Protein AF-A0A098BYS2-F1 (afdb_monomer_lite)

InterPro domains:
  IPR011990 Tetratricopeptide-like helical domain superfamily [SSF48452] (35-132)

Secondary structure (DSSP, 8-state):
-HHHHHHH-S-GGGSTT---TT----TTS-TT---SS-S-GGG--HHHHHHHHHHHH---TTS-HHHHHHHHHHHHHHHHHHHHHHHHHHSSB----SPPPTT-GGGGPPPBPHHHHHHHHHHHHHHHHHH---S-SHHHHHHHHT-

Foldseek 3Di:
DVVVCVVVVDDQVVDDPSDDPPPPPPVVDPPQQDQDDDPDPLNGCPLVLVLQVLLVPLPDPVDDPLRSLQVNLVSLLVNLVSLVVVCVVPNWADDDNHNDDPPRPCSPPDTDGNVVSNVSSVVSNVSSVVRNDDPPDVVVVVVVVVD

Organism: NCBI:txid1562970

Sequence (147 aa):
MADYTARRGAPAFIMENAFSPTSSDDSSASGGDVVALGSDRNWGWGSLRNFNFFIQNCTDENVPLSVRNHYIGLARFFRAYFYFEKVKRYGDVPWIGKALDVEDPDLYKPRDPRTLVMDSVLADLNFACENIILLRLQLLLLILQ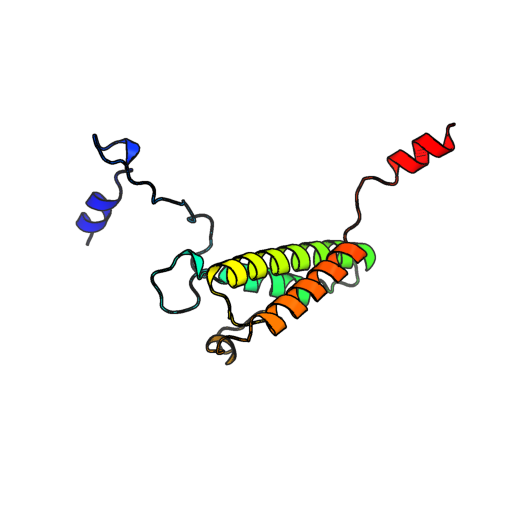YR

pLDDT: mean 77.04, std 19.1, range [41.25, 97.88]

Structure (mmCIF, N/CA/C/O backbone):
data_AF-A0A098BYS2-F1
#
_entry.id   AF-A0A098BYS2-F1
#
loop_
_atom_site.group_PDB
_atom_site.id
_atom_site.type_symbol
_atom_site.label_atom_id
_atom_site.label_alt_id
_atom_site.label_comp_id
_atom_site.label_asym_id
_atom_site.label_entity_id
_atom_site.label_seq_id
_atom_site.pdbx_PDB_ins_code
_atom_site.Cartn_x
_atom_site.Cartn_y
_atom_site.Cartn_z
_atom_site.occupancy
_atom_site.B_iso_or_equiv
_atom_site.auth_seq_id
_atom_site.auth_comp_id
_atom_site.auth_asym_id
_atom_site.auth_atom_id
_atom_site.pdbx_PDB_model_num
ATOM 1 N N . MET A 1 1 ? 37.685 15.690 7.610 1.00 48.25 1 MET A N 1
ATOM 2 C CA . MET A 1 1 ? 36.271 15.252 7.511 1.00 48.25 1 MET A CA 1
ATOM 3 C C . MET A 1 1 ? 35.272 16.316 7.986 1.00 48.25 1 MET A C 1
ATOM 5 O O . MET A 1 1 ? 34.200 16.367 7.408 1.00 48.25 1 MET A O 1
ATOM 9 N N . ALA A 1 2 ? 35.603 17.194 8.949 1.00 51.44 2 ALA A N 1
ATOM 10 C CA . ALA A 1 2 ? 34.710 18.280 9.406 1.00 51.44 2 ALA A CA 1
ATOM 11 C C . ALA A 1 2 ? 34.479 19.419 8.380 1.00 51.44 2 ALA A C 1
ATOM 13 O O . ALA A 1 2 ? 33.433 20.060 8.381 1.00 51.44 2 ALA A O 1
ATOM 14 N N . ASP A 1 3 ? 35.432 19.643 7.473 1.00 50.12 3 ASP A N 1
ATOM 15 C CA . ASP A 1 3 ? 35.354 20.707 6.458 1.00 50.12 3 ASP A CA 1
ATOM 16 C C . ASP A 1 3 ? 34.327 20.403 5.340 1.00 50.12 3 ASP A C 1
ATOM 18 O O . ASP A 1 3 ? 33.652 21.283 4.809 1.00 50.12 3 ASP A O 1
ATOM 22 N N . TYR A 1 4 ? 34.111 19.115 5.043 1.00 45.16 4 TYR A N 1
ATOM 23 C CA . TYR A 1 4 ? 33.175 18.679 4.000 1.00 45.16 4 TYR A CA 1
ATOM 24 C C . TYR A 1 4 ? 31.704 18.931 4.381 1.00 45.16 4 TYR A C 1
ATOM 26 O O . TYR A 1 4 ? 30.887 19.283 3.530 1.00 45.16 4 TYR A O 1
ATOM 34 N N . THR A 1 5 ? 31.362 18.803 5.666 1.00 48.91 5 THR A N 1
ATOM 35 C CA . THR A 1 5 ? 30.019 19.093 6.195 1.00 48.91 5 THR A CA 1
ATOM 36 C C . THR A 1 5 ? 29.733 20.592 6.295 1.00 48.91 5 THR A C 1
ATOM 38 O O . THR A 1 5 ? 28.589 20.999 6.116 1.00 48.91 5 THR A O 1
ATOM 41 N N . ALA A 1 6 ? 30.757 21.428 6.505 1.00 51.09 6 ALA A N 1
ATOM 42 C CA . ALA A 1 6 ? 30.600 22.881 6.601 1.00 51.09 6 ALA A CA 1
ATOM 43 C C . ALA A 1 6 ? 30.269 23.527 5.244 1.00 51.09 6 ALA A C 1
ATOM 45 O O . ALA A 1 6 ? 29.404 24.397 5.161 1.00 51.09 6 ALA A O 1
ATOM 46 N N . ARG A 1 7 ? 30.884 23.051 4.154 1.00 54.84 7 ARG A N 1
ATOM 47 C CA . ARG A 1 7 ? 30.642 23.583 2.801 1.00 54.84 7 ARG A CA 1
ATOM 48 C C . ARG A 1 7 ? 29.254 23.245 2.245 1.00 54.84 7 ARG A C 1
ATOM 50 O O . ARG A 1 7 ? 28.729 23.978 1.413 1.00 54.84 7 ARG A O 1
ATOM 57 N N . ARG A 1 8 ? 28.669 22.127 2.681 1.00 51.59 8 ARG A N 1
ATOM 58 C CA . ARG A 1 8 ? 27.381 21.617 2.181 1.00 51.59 8 ARG A CA 1
ATOM 59 C C . ARG A 1 8 ? 26.188 21.951 3.084 1.00 51.59 8 ARG A C 1
ATOM 61 O O . ARG A 1 8 ? 25.061 21.670 2.699 1.00 51.59 8 ARG A O 1
ATOM 68 N N . GLY A 1 9 ? 26.444 22.501 4.273 1.00 46.94 9 GLY A N 1
ATOM 69 C CA . GLY A 1 9 ? 25.430 22.776 5.294 1.00 46.94 9 GLY A CA 1
ATOM 70 C C . GLY A 1 9 ? 24.807 24.171 5.235 1.00 46.94 9 GLY A C 1
ATOM 71 O O . GLY A 1 9 ? 23.848 24.425 5.956 1.00 46.94 9 GLY A O 1
ATOM 72 N N . ALA A 1 10 ? 25.321 25.080 4.403 1.00 57.06 10 ALA A N 1
ATOM 73 C CA . ALA A 1 10 ? 24.697 26.385 4.227 1.00 57.06 10 ALA A CA 1
ATOM 74 C C . ALA A 1 10 ? 23.479 26.247 3.289 1.00 57.06 10 ALA A C 1
ATOM 76 O O . ALA A 1 10 ? 23.639 25.814 2.143 1.00 57.06 10 ALA A O 1
ATOM 77 N N . PRO A 1 11 ? 22.262 26.566 3.761 1.00 58.34 11 PRO A N 1
ATOM 78 C CA . PRO A 1 11 ? 21.054 26.374 2.978 1.00 58.34 11 PRO A CA 1
ATOM 79 C C . PRO A 1 11 ? 21.006 27.350 1.796 1.00 58.34 11 PRO A C 1
ATOM 81 O O . PRO A 1 11 ? 21.403 28.511 1.905 1.00 58.34 11 PRO A O 1
ATOM 84 N N . ALA A 1 12 ? 20.501 26.870 0.657 1.00 57.97 12 ALA A N 1
ATOM 85 C CA . ALA A 1 12 ? 20.578 27.562 -0.632 1.00 57.97 12 ALA A CA 1
ATOM 86 C C . ALA A 1 12 ? 19.942 28.967 -0.639 1.00 57.97 12 ALA A C 1
ATOM 88 O O . ALA A 1 12 ? 20.374 29.820 -1.400 1.00 57.97 12 ALA A O 1
ATOM 89 N N . PHE A 1 13 ? 18.983 29.259 0.248 1.00 57.94 13 PHE A N 1
ATOM 90 C CA . PHE A 1 13 ? 18.355 30.584 0.340 1.00 57.94 13 PHE A CA 1
ATOM 91 C C . PHE A 1 13 ? 19.266 31.688 0.914 1.00 57.94 13 PHE A C 1
ATOM 93 O O . PHE A 1 13 ? 18.912 32.859 0.829 1.00 57.94 13 PHE A O 1
ATOM 100 N N . ILE A 1 14 ? 20.417 31.339 1.506 1.00 56.50 14 ILE A N 1
ATOM 101 C CA . ILE A 1 14 ? 21.391 32.309 2.047 1.00 56.50 14 ILE A CA 1
ATOM 102 C C . ILE A 1 14 ? 22.500 32.636 1.034 1.00 56.50 14 ILE A C 1
ATOM 104 O O . ILE A 1 14 ? 23.191 33.643 1.174 1.00 56.50 14 ILE A O 1
ATOM 108 N N . MET A 1 15 ? 22.667 31.824 -0.012 1.00 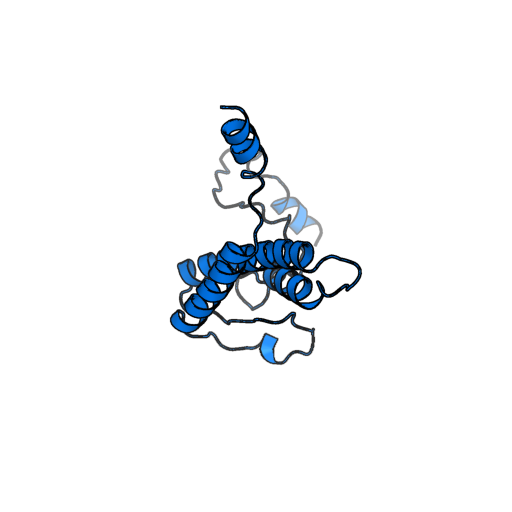59.50 15 MET A N 1
ATOM 109 C CA . MET A 1 15 ? 23.665 32.072 -1.051 1.00 59.50 15 MET A CA 1
ATOM 110 C C . MET A 1 15 ? 23.045 32.854 -2.211 1.00 59.50 15 MET A C 1
ATOM 112 O O . MET A 1 15 ? 22.138 32.376 -2.892 1.00 59.50 15 MET A O 1
ATOM 116 N N . GLU A 1 16 ? 23.564 34.054 -2.461 1.00 53.09 16 GLU A N 1
ATOM 117 C CA . GLU A 1 16 ? 23.188 34.857 -3.623 1.00 53.09 16 GLU A CA 1
ATOM 118 C C . GLU A 1 16 ? 23.469 34.056 -4.913 1.00 53.09 16 GLU A C 1
ATOM 120 O O . GLU A 1 16 ? 24.566 33.528 -5.103 1.00 53.09 16 GLU A O 1
ATOM 125 N N . ASN A 1 17 ? 22.452 33.918 -5.773 1.00 55.75 17 ASN A N 1
ATOM 126 C CA . ASN A 1 17 ? 22.417 33.098 -7.000 1.00 55.75 17 ASN A CA 1
ATOM 127 C C . ASN A 1 17 ? 22.308 31.563 -6.844 1.00 55.75 17 ASN A C 1
ATOM 129 O O . ASN A 1 17 ? 22.422 30.848 -7.842 1.00 55.75 17 ASN A O 1
ATOM 133 N N . ALA A 1 18 ? 22.014 31.022 -5.657 1.00 57.03 18 ALA A N 1
ATOM 134 C CA . ALA A 1 18 ? 21.769 29.585 -5.479 1.00 57.03 18 ALA A CA 1
ATOM 135 C C . ALA A 1 18 ? 20.291 29.197 -5.697 1.00 57.03 18 ALA A C 1
ATOM 137 O O . ALA A 1 18 ? 19.588 28.765 -4.785 1.00 57.03 18 ALA A O 1
ATOM 138 N N . PHE A 1 19 ? 19.809 29.295 -6.938 1.00 54.56 19 PHE A N 1
ATOM 139 C CA . PHE A 1 19 ? 18.525 28.701 -7.324 1.00 54.56 19 PHE A CA 1
ATOM 140 C C . PHE A 1 19 ? 18.716 27.206 -7.612 1.00 54.56 19 PHE A C 1
ATOM 142 O O . PHE A 1 19 ? 19.082 26.818 -8.720 1.00 54.56 19 PHE A O 1
ATOM 149 N N . SER A 1 20 ? 18.486 26.350 -6.613 1.00 53.88 20 SER A N 1
ATOM 150 C CA . SER A 1 20 ? 18.432 24.898 -6.812 1.00 53.88 20 SER A CA 1
ATOM 151 C C . SER A 1 20 ? 17.000 24.392 -6.607 1.00 53.88 20 SER A C 1
ATOM 153 O O . SER A 1 20 ? 16.492 24.470 -5.491 1.00 53.88 20 SER A O 1
ATOM 155 N N . PRO A 1 21 ? 16.335 23.840 -7.639 1.00 48.19 21 PRO A N 1
ATOM 156 C CA . PRO A 1 21 ? 14.989 23.284 -7.511 1.00 48.19 21 PRO A CA 1
ATOM 157 C C . PRO A 1 21 ? 14.959 21.882 -6.868 1.00 48.19 21 PRO A C 1
ATOM 159 O O . PRO A 1 21 ? 13.943 21.199 -6.957 1.00 48.19 21 PRO A O 1
ATOM 162 N N . THR A 1 22 ? 16.056 21.400 -6.263 1.00 50.00 22 THR A N 1
ATOM 163 C CA . THR A 1 22 ? 16.221 19.961 -5.970 1.00 50.00 22 THR A CA 1
ATOM 164 C C . THR A 1 22 ? 16.242 19.548 -4.499 1.00 50.00 22 THR A C 1
ATOM 166 O O . THR A 1 22 ? 16.503 18.376 -4.232 1.00 50.00 22 THR A O 1
ATOM 169 N N . SER A 1 23 ? 15.968 20.420 -3.529 1.00 44.38 23 SER A N 1
ATOM 170 C CA . SER A 1 23 ? 15.742 19.951 -2.152 1.00 44.38 23 SER A CA 1
ATOM 171 C C . SER A 1 23 ? 14.261 19.640 -1.943 1.00 44.38 23 SER A C 1
ATOM 173 O O . SER A 1 23 ? 13.504 20.455 -1.425 1.00 44.38 23 SER A O 1
ATOM 175 N N . SER A 1 24 ? 13.833 18.452 -2.371 1.00 48.00 24 SER A N 1
ATOM 176 C CA . SER A 1 24 ? 12.702 17.801 -1.712 1.00 48.00 24 SER A CA 1
ATOM 177 C C . SER A 1 24 ? 13.212 17.327 -0.354 1.00 48.00 24 SER A C 1
ATOM 179 O O . SER A 1 24 ? 13.943 16.339 -0.300 1.00 48.00 24 SER A O 1
ATOM 181 N N . ASP A 1 25 ? 12.906 18.071 0.706 1.00 46.62 25 ASP A N 1
ATOM 182 C CA . ASP A 1 25 ? 13.209 17.669 2.078 1.00 46.62 25 ASP A CA 1
ATOM 183 C C . ASP A 1 25 ? 12.425 16.389 2.409 1.00 46.62 25 ASP A C 1
ATOM 185 O O . ASP A 1 25 ? 11.248 16.425 2.755 1.00 46.62 25 ASP A O 1
ATOM 189 N N . ASP A 1 26 ? 13.078 15.237 2.265 1.00 50.81 26 ASP A N 1
ATOM 190 C CA . ASP A 1 26 ? 12.580 13.915 2.655 1.00 50.81 26 ASP A CA 1
ATOM 191 C C . ASP A 1 26 ? 13.173 13.449 3.995 1.00 50.81 26 ASP A C 1
ATOM 193 O O . ASP A 1 26 ? 12.989 12.306 4.396 1.00 50.81 26 ASP A O 1
ATOM 197 N N . SER A 1 27 ? 13.802 14.350 4.759 1.00 47.16 27 SER A N 1
ATOM 198 C CA . SER A 1 27 ? 14.402 14.101 6.085 1.00 47.16 27 SER A CA 1
ATOM 199 C C . SER A 1 27 ? 13.421 13.632 7.175 1.00 47.16 27 SER A C 1
ATOM 201 O O . SER A 1 27 ? 13.832 13.370 8.303 1.00 47.16 27 SER A O 1
ATOM 203 N N . SER A 1 28 ? 12.132 13.504 6.847 1.00 45.97 28 SER A N 1
ATOM 204 C CA . SER A 1 28 ? 11.110 12.866 7.692 1.00 45.97 28 SER A CA 1
ATOM 205 C C . SER A 1 28 ? 11.042 11.342 7.513 1.00 45.97 28 SER A C 1
ATOM 207 O O . SER A 1 28 ? 10.341 10.666 8.264 1.00 45.97 28 SER A O 1
ATOM 209 N N . ALA A 1 29 ? 11.733 10.801 6.510 1.00 46.94 29 ALA A N 1
ATOM 210 C CA . ALA A 1 29 ? 11.809 9.380 6.217 1.00 46.94 29 ALA A CA 1
ATOM 211 C C . ALA A 1 29 ? 12.971 8.778 7.030 1.00 46.94 29 ALA A C 1
ATOM 213 O O . ALA A 1 29 ? 14.109 9.254 6.972 1.00 46.94 29 ALA A O 1
ATOM 214 N N . SER A 1 30 ? 12.676 7.798 7.888 1.00 43.53 30 SER A N 1
ATOM 215 C CA . SER A 1 30 ? 13.682 7.196 8.763 1.00 43.53 30 SER A CA 1
ATOM 216 C C . SER A 1 30 ? 14.762 6.527 7.907 1.00 43.53 30 SER A C 1
ATOM 218 O O . SER A 1 30 ? 14.475 5.931 6.874 1.00 43.53 30 SER A O 1
ATOM 220 N N . GLY A 1 31 ? 16.029 6.617 8.322 1.00 42.62 31 GLY A N 1
ATOM 221 C CA . GLY A 1 31 ? 17.204 6.183 7.545 1.00 42.62 31 GLY A CA 1
ATOM 222 C C . GLY A 1 31 ? 17.266 4.706 7.108 1.00 42.62 31 GLY A C 1
ATOM 223 O O . GLY A 1 31 ? 18.296 4.283 6.597 1.00 42.62 31 GLY A O 1
ATOM 224 N N . GLY A 1 32 ? 16.197 3.924 7.286 1.00 45.31 32 GLY A N 1
ATOM 225 C CA . GLY A 1 32 ? 15.982 2.620 6.653 1.00 45.31 32 GLY A CA 1
ATOM 226 C C . GLY A 1 32 ? 15.243 2.684 5.308 1.00 45.31 32 GLY A C 1
ATOM 227 O O . GLY A 1 32 ? 14.920 1.638 4.752 1.00 45.31 32 GLY A O 1
ATOM 228 N N . ASP A 1 33 ? 14.946 3.878 4.779 1.00 49.22 33 ASP A N 1
ATOM 229 C CA . ASP A 1 33 ? 14.142 4.026 3.563 1.00 49.22 33 ASP A CA 1
ATOM 230 C C . ASP A 1 33 ? 14.850 3.619 2.263 1.00 49.22 33 ASP A C 1
ATOM 232 O O . ASP A 1 33 ? 14.166 3.337 1.289 1.00 49.22 33 ASP A O 1
ATOM 236 N N . VAL A 1 34 ? 16.177 3.501 2.205 1.00 46.44 34 VAL A N 1
ATOM 237 C CA . VAL A 1 34 ? 16.894 3.074 0.986 1.00 46.44 34 VAL A CA 1
ATOM 238 C C . VAL A 1 34 ? 17.016 1.551 0.923 1.00 46.44 34 VAL A C 1
ATOM 240 O O . VAL A 1 34 ? 17.979 0.969 1.413 1.00 46.44 34 VAL A O 1
ATOM 243 N N . VAL A 1 35 ? 16.050 0.893 0.277 1.00 47.03 35 VAL A N 1
ATOM 244 C CA . VAL A 1 35 ? 16.208 -0.504 -0.151 1.00 47.03 35 VAL A CA 1
ATOM 245 C C . VAL A 1 35 ? 16.608 -0.507 -1.627 1.00 47.03 35 VAL A C 1
ATOM 247 O O . VAL A 1 35 ? 15.826 -0.123 -2.492 1.00 47.03 35 VAL A O 1
ATOM 250 N N . ALA A 1 36 ? 17.832 -0.974 -1.876 1.00 43.31 36 ALA A N 1
ATOM 251 C CA . ALA A 1 36 ? 18.526 -1.173 -3.155 1.00 43.31 36 ALA A CA 1
ATOM 252 C C . ALA A 1 36 ? 19.427 -0.027 -3.659 1.00 43.31 36 ALA A C 1
ATOM 254 O O . ALA A 1 36 ? 19.083 1.153 -3.634 1.00 43.31 36 ALA A O 1
ATOM 255 N N . LEU A 1 37 ? 20.607 -0.439 -4.145 1.00 41.25 37 LEU A N 1
ATOM 256 C CA . LEU A 1 37 ? 21.647 0.401 -4.733 1.00 41.25 37 LEU A CA 1
ATOM 257 C C . LEU A 1 37 ? 21.095 1.258 -5.883 1.00 41.25 37 LEU A C 1
ATOM 259 O O . LEU A 1 37 ? 20.808 0.756 -6.968 1.00 41.25 37 LEU A O 1
ATOM 263 N N . GLY A 1 38 ? 21.017 2.566 -5.652 1.00 49.06 38 GLY A N 1
ATOM 264 C CA . GLY A 1 38 ? 20.694 3.573 -6.656 1.00 49.06 38 GLY A CA 1
ATOM 265 C C . GLY A 1 38 ? 20.626 4.961 -6.023 1.00 49.06 38 GLY A C 1
ATOM 266 O O . GLY A 1 38 ? 20.224 5.111 -4.875 1.00 49.06 38 GLY A O 1
ATOM 267 N N . SER A 1 39 ? 21.030 5.994 -6.763 1.00 53.44 39 SER A N 1
ATOM 268 C CA . SER A 1 39 ? 20.977 7.403 -6.328 1.00 53.44 39 SER A CA 1
ATOM 269 C C . SER A 1 39 ? 19.558 7.993 -6.297 1.00 53.44 39 SER A C 1
ATOM 271 O O . SER A 1 39 ? 19.373 9.169 -5.971 1.00 53.44 39 SER A O 1
ATOM 273 N N . ASP A 1 40 ? 18.556 7.198 -6.665 1.00 63.53 40 ASP A N 1
ATOM 274 C CA . ASP A 1 40 ? 17.175 7.629 -6.803 1.00 63.53 40 ASP A CA 1
ATOM 275 C C . ASP A 1 40 ? 16.502 7.651 -5.433 1.00 63.53 40 ASP A C 1
ATOM 277 O O . ASP A 1 40 ? 15.982 6.642 -4.965 1.00 63.53 40 ASP A O 1
ATOM 281 N N . ARG A 1 41 ? 16.426 8.832 -4.812 1.00 63.03 41 ARG A N 1
ATOM 282 C CA . ARG A 1 41 ? 15.705 9.035 -3.536 1.00 63.03 41 ARG A CA 1
ATOM 283 C C . ARG A 1 41 ? 14.258 8.518 -3.566 1.00 63.03 41 ARG A C 1
ATOM 285 O O . ARG A 1 41 ? 13.724 8.044 -2.574 1.00 63.03 41 ARG A O 1
ATOM 292 N N . ASN A 1 42 ? 13.638 8.527 -4.747 1.00 67.31 42 ASN A N 1
ATOM 293 C CA . ASN A 1 42 ? 12.277 8.037 -4.964 1.00 67.31 42 ASN A CA 1
ATOM 294 C C . ASN A 1 42 ? 12.164 6.506 -5.054 1.00 67.31 42 ASN A C 1
ATOM 296 O O . ASN A 1 42 ? 11.049 5.995 -5.156 1.00 67.31 42 ASN A O 1
ATOM 300 N N . TRP A 1 43 ? 13.275 5.766 -5.000 1.00 75.00 43 TRP A N 1
ATOM 301 C CA . TRP A 1 43 ? 13.298 4.305 -4.920 1.00 75.00 43 TRP A CA 1
ATOM 302 C C . TRP A 1 43 ? 13.187 3.800 -3.471 1.00 75.00 43 TRP A C 1
ATOM 304 O O . TRP A 1 43 ? 13.246 2.606 -3.250 1.00 75.00 43 TRP A O 1
ATOM 314 N N . GLY A 1 44 ? 12.947 4.657 -2.472 1.00 77.56 44 GLY A N 1
ATOM 315 C CA . GLY A 1 44 ? 12.868 4.197 -1.082 1.00 77.56 44 GLY A CA 1
ATOM 316 C C . GLY A 1 44 ? 11.674 3.278 -0.749 1.00 77.56 44 GLY A C 1
ATOM 317 O O . GLY A 1 44 ? 10.571 3.492 -1.257 1.00 77.56 44 GLY A O 1
ATOM 318 N N . TRP A 1 45 ? 11.880 2.262 0.099 1.00 82.44 45 TRP A N 1
ATOM 319 C CA . TRP A 1 45 ? 10.899 1.216 0.449 1.00 82.44 45 TRP A CA 1
ATOM 320 C C . TRP A 1 45 ? 10.625 1.070 1.956 1.00 82.44 45 TRP A C 1
ATOM 322 O O . TRP A 1 45 ? 9.856 0.191 2.343 1.00 82.44 45 TRP A O 1
ATOM 332 N N . GLY A 1 46 ? 11.194 1.904 2.827 1.00 79.19 46 GLY A N 1
ATOM 333 C CA . GLY A 1 46 ? 11.035 1.751 4.283 1.00 79.19 46 GLY A CA 1
ATOM 334 C C . GLY A 1 46 ? 9.581 1.887 4.742 1.00 79.19 46 GLY A C 1
ATOM 335 O O . GLY A 1 46 ? 9.105 1.090 5.554 1.00 79.19 46 GLY A O 1
ATOM 336 N N . SER A 1 47 ? 8.823 2.801 4.130 1.00 81.44 47 SER A N 1
ATOM 337 C CA . SER A 1 47 ? 7.375 2.940 4.373 1.00 81.44 47 SER A CA 1
ATOM 338 C C . SER A 1 47 ? 6.581 1.646 4.122 1.00 81.44 47 SER A C 1
ATOM 340 O O . SER A 1 47 ? 5.636 1.352 4.855 1.00 81.44 47 SER A O 1
ATOM 342 N N . LEU A 1 48 ? 6.984 0.827 3.140 1.00 89.56 48 LEU A N 1
ATOM 343 C CA . LEU A 1 48 ? 6.289 -0.420 2.804 1.00 89.56 48 LEU A CA 1
ATOM 344 C C . LEU A 1 48 ? 6.311 -1.420 3.964 1.00 89.56 48 LEU A C 1
ATOM 346 O O . LEU A 1 48 ? 5.291 -2.050 4.259 1.00 89.56 48 LEU A O 1
ATOM 350 N N . ARG A 1 49 ? 7.454 -1.544 4.652 1.00 88.12 49 ARG A N 1
ATOM 351 C CA . ARG A 1 49 ? 7.575 -2.446 5.802 1.00 88.12 49 ARG A CA 1
ATOM 352 C C . ARG A 1 49 ? 6.603 -2.051 6.908 1.00 88.12 49 ARG A C 1
ATOM 354 O O . ARG A 1 49 ? 5.989 -2.936 7.492 1.00 88.12 49 ARG A O 1
ATOM 361 N N . ASN A 1 50 ? 6.417 -0.755 7.157 1.00 87.31 50 ASN A N 1
ATOM 362 C CA . ASN A 1 50 ? 5.490 -0.269 8.181 1.00 87.31 50 ASN A CA 1
ATOM 363 C C . ASN A 1 50 ? 4.038 -0.648 7.863 1.00 87.31 50 ASN A C 1
ATOM 365 O O . ASN A 1 50 ? 3.331 -1.127 8.748 1.00 87.31 50 ASN A O 1
ATOM 369 N N . PHE A 1 51 ? 3.604 -0.506 6.604 1.00 91.44 51 PHE A N 1
ATOM 370 C CA . PHE A 1 51 ? 2.256 -0.916 6.195 1.00 91.44 51 PHE A CA 1
ATOM 371 C C . PHE A 1 51 ? 2.049 -2.418 6.367 1.00 91.44 51 PHE A C 1
ATOM 373 O O . PHE A 1 51 ? 1.069 -2.843 6.977 1.00 91.44 51 PHE A O 1
ATOM 380 N N . ASN A 1 52 ? 2.989 -3.229 5.879 1.00 92.44 52 ASN A N 1
ATOM 381 C CA . ASN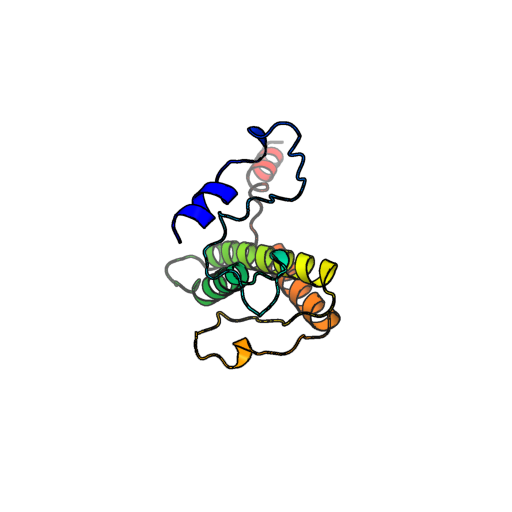 A 1 52 ? 2.878 -4.680 5.982 1.00 92.44 52 ASN A CA 1
ATOM 382 C C . ASN A 1 52 ? 2.940 -5.156 7.437 1.00 92.44 52 ASN A C 1
ATOM 384 O O . ASN A 1 52 ? 2.155 -6.015 7.829 1.00 92.44 52 ASN A O 1
ATOM 388 N N . PHE A 1 53 ? 3.817 -4.563 8.248 1.00 93.19 53 PHE A N 1
ATOM 389 C CA . PHE A 1 53 ? 3.919 -4.865 9.670 1.00 93.19 53 PHE A CA 1
ATOM 390 C C . PHE A 1 53 ? 2.616 -4.528 10.396 1.00 93.19 53 PHE A C 1
ATOM 392 O O . PHE A 1 53 ? 2.120 -5.347 11.164 1.00 93.19 53 PHE A O 1
ATOM 399 N N . PHE A 1 54 ? 2.016 -3.368 10.125 1.00 93.94 54 PHE A N 1
ATOM 400 C CA . PHE A 1 54 ? 0.731 -3.008 10.717 1.00 93.94 54 PHE A CA 1
ATOM 401 C C . PHE A 1 54 ? -0.379 -3.993 10.321 1.00 93.94 54 PHE A C 1
ATOM 403 O O . PHE A 1 54 ? -1.089 -4.494 11.189 1.00 93.94 54 PHE A O 1
ATOM 410 N N . ILE A 1 55 ? -0.497 -4.318 9.028 1.00 94.56 55 ILE A N 1
ATOM 411 C CA . ILE A 1 55 ? -1.508 -5.260 8.518 1.00 94.56 55 ILE A CA 1
ATOM 412 C C . ILE A 1 55 ? -1.357 -6.641 9.175 1.00 94.56 55 ILE A C 1
ATOM 414 O O . ILE A 1 55 ? -2.359 -7.270 9.498 1.00 94.56 55 ILE A O 1
ATOM 418 N N . GLN A 1 56 ? -0.124 -7.106 9.388 1.00 94.19 56 GLN A N 1
ATOM 419 C CA . GLN A 1 56 ? 0.151 -8.407 10.004 1.00 94.19 56 GLN A CA 1
ATOM 420 C C . GLN A 1 56 ? -0.101 -8.437 11.516 1.00 94.19 56 GLN A C 1
ATOM 422 O O . GLN A 1 56 ? -0.515 -9.470 12.034 1.00 94.19 56 GLN A O 1
ATOM 427 N N . ASN A 1 57 ? 0.146 -7.330 12.219 1.00 94.06 57 ASN A N 1
ATOM 428 C CA . ASN A 1 57 ? 0.082 -7.278 13.684 1.00 94.06 57 ASN A CA 1
ATOM 429 C C . ASN A 1 57 ? -1.229 -6.692 14.231 1.00 94.06 57 ASN A C 1
ATOM 431 O O . A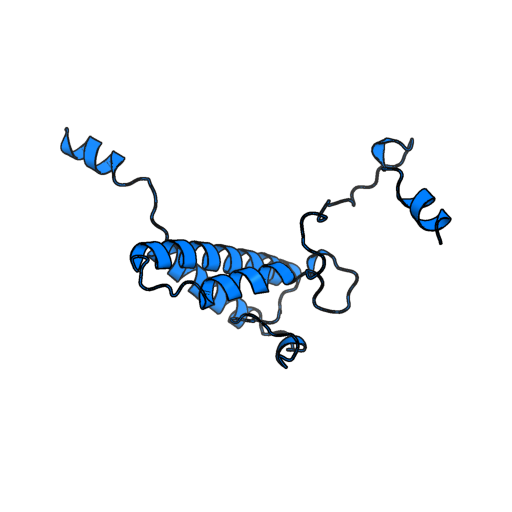SN A 1 57 ? -1.436 -6.686 15.442 1.00 94.06 57 ASN A O 1
ATOM 435 N N . CYS A 1 58 ? -2.135 -6.205 13.378 1.00 93.69 58 CYS A N 1
ATOM 436 C CA . CYS A 1 58 ? -3.456 -5.723 13.793 1.00 93.69 58 CYS A CA 1
ATOM 437 C C . CYS A 1 58 ? -4.417 -6.898 14.083 1.00 93.69 58 CYS A C 1
ATOM 439 O O . CYS A 1 58 ? -5.451 -7.058 13.437 1.00 93.69 58 CYS A O 1
ATOM 441 N N . THR A 1 59 ? -4.056 -7.751 15.046 1.00 93.56 59 THR A N 1
ATOM 442 C CA . THR A 1 59 ? -4.732 -9.027 15.347 1.00 93.56 59 THR A CA 1
ATOM 443 C C . THR A 1 59 ? -5.264 -9.130 16.776 1.00 93.56 59 THR A C 1
ATOM 445 O O . THR A 1 59 ? -5.881 -10.137 17.109 1.00 93.56 59 THR A O 1
ATOM 448 N N . ASP A 1 60 ? -5.128 -8.083 17.596 1.00 93.62 60 ASP A N 1
ATOM 449 C CA . ASP A 1 60 ? -5.623 -8.063 18.981 1.00 93.62 60 ASP A CA 1
ATOM 450 C C . ASP A 1 60 ? -7.137 -8.337 19.051 1.00 93.62 60 ASP A C 1
ATOM 452 O O . ASP A 1 60 ? -7.938 -7.628 18.438 1.00 93.62 60 ASP A O 1
ATOM 456 N N . GLU A 1 61 ? -7.534 -9.388 19.768 1.00 92.88 61 GLU A N 1
ATOM 457 C CA . GLU A 1 61 ? -8.931 -9.815 19.910 1.00 92.88 61 GLU A CA 1
ATOM 458 C C . GLU A 1 61 ? -9.753 -8.884 20.808 1.00 92.88 61 GLU A C 1
ATOM 460 O O . GLU A 1 61 ? -10.977 -8.844 20.687 1.00 92.88 61 GLU A O 1
ATOM 465 N N . ASN A 1 62 ? -9.097 -8.083 21.654 1.00 95.00 62 ASN A N 1
ATOM 466 C CA . ASN A 1 62 ? -9.770 -7.089 22.492 1.00 95.00 62 ASN A CA 1
ATOM 467 C C . ASN A 1 62 ? -10.362 -5.937 21.665 1.00 95.00 62 ASN A C 1
ATOM 469 O O . ASN A 1 62 ? -11.236 -5.208 22.139 1.00 95.00 62 ASN A O 1
ATOM 473 N N . VAL A 1 63 ? -9.895 -5.758 20.425 1.00 92.00 63 VAL A N 1
ATOM 474 C CA . VAL A 1 63 ? -10.383 -4.724 19.514 1.00 92.00 63 VAL A CA 1
ATOM 475 C C . VAL A 1 63 ? -11.456 -5.318 18.593 1.00 92.00 63 VAL A C 1
ATOM 477 O O . VAL A 1 63 ? -11.196 -6.311 17.902 1.00 92.00 63 VAL A O 1
ATOM 480 N N . PRO A 1 64 ? -12.653 -4.703 18.499 1.00 93.88 64 PRO A N 1
ATOM 481 C CA . PRO A 1 64 ? -13.703 -5.175 17.605 1.00 93.88 64 PRO A CA 1
ATOM 482 C C . PRO A 1 64 ? -13.202 -5.342 16.170 1.00 93.88 64 PRO A C 1
ATOM 484 O O . PRO A 1 64 ? -12.458 -4.506 15.652 1.00 93.88 64 PRO A O 1
ATOM 487 N N . LEU A 1 65 ? -13.643 -6.408 15.497 1.00 92.50 65 LEU A N 1
ATOM 488 C CA . LEU A 1 65 ? -13.217 -6.713 14.128 1.00 92.50 65 LEU A CA 1
ATOM 489 C C . LEU A 1 65 ? -13.480 -5.551 13.159 1.00 92.50 65 LEU A C 1
ATOM 491 O O . LEU A 1 65 ? -12.634 -5.260 12.324 1.00 92.50 65 LEU A O 1
ATOM 495 N N . SER A 1 66 ? -14.604 -4.845 13.302 1.00 91.50 66 SER A N 1
ATOM 496 C CA . SER A 1 66 ? -14.929 -3.672 12.479 1.00 91.50 66 SER A CA 1
ATOM 497 C C . SER A 1 66 ? -13.908 -2.541 12.628 1.00 91.50 66 SER A C 1
ATOM 499 O O . SER A 1 66 ? -13.539 -1.905 11.645 1.00 91.50 66 SER A O 1
ATOM 501 N N . VAL A 1 67 ? -13.410 -2.320 13.846 1.00 93.00 67 VAL A N 1
ATOM 502 C CA . VAL A 1 67 ? -12.394 -1.304 14.141 1.00 93.00 67 VAL A CA 1
ATOM 503 C C . VAL A 1 67 ? -11.040 -1.735 13.580 1.00 93.00 67 VAL A C 1
ATOM 505 O O . VAL A 1 67 ? -10.372 -0.938 12.924 1.00 93.00 67 VAL A O 1
ATOM 508 N N . ARG A 1 68 ? -10.654 -3.006 13.754 1.00 94.19 68 ARG A N 1
ATOM 509 C CA . ARG A 1 68 ? -9.426 -3.549 13.145 1.00 94.19 68 ARG A CA 1
ATOM 510 C C . ARG A 1 68 ? -9.462 -3.429 11.628 1.00 94.19 68 ARG A C 1
ATOM 512 O O . ARG A 1 68 ? -8.550 -2.864 11.034 1.00 94.19 68 ARG A O 1
ATOM 519 N N . ASN A 1 69 ? -10.549 -3.875 11.009 1.00 95.31 69 ASN A N 1
ATOM 520 C CA . ASN A 1 69 ? -10.738 -3.811 9.567 1.00 95.31 69 ASN A CA 1
ATOM 521 C C . ASN A 1 69 ? -10.706 -2.375 9.037 1.00 95.31 69 ASN A C 1
ATOM 523 O O . ASN A 1 69 ? -10.125 -2.147 7.979 1.00 95.31 69 ASN A O 1
ATOM 527 N N . HIS A 1 70 ? -11.252 -1.404 9.775 1.00 93.88 70 HIS A N 1
ATOM 528 C CA . HIS A 1 70 ? -11.149 0.009 9.416 1.00 93.88 70 HIS A CA 1
ATOM 529 C C . HIS A 1 70 ? -9.690 0.466 9.298 1.00 93.88 70 HIS A C 1
ATOM 531 O O . HIS A 1 70 ? -9.291 1.007 8.264 1.00 93.88 70 HIS A O 1
ATOM 537 N N . TYR A 1 71 ? -8.866 0.197 10.314 1.00 94.56 71 TYR A N 1
ATOM 538 C CA . TYR A 1 71 ? -7.458 0.593 10.283 1.00 94.56 71 TYR A CA 1
ATOM 539 C C . TYR A 1 71 ? -6.623 -0.236 9.297 1.00 94.56 71 TYR A C 1
ATOM 541 O O . TYR A 1 71 ? -5.742 0.312 8.635 1.00 94.56 71 TYR A O 1
ATOM 549 N N . ILE A 1 72 ? -6.916 -1.531 9.132 1.00 95.88 72 ILE A N 1
ATOM 550 C CA . ILE A 1 72 ? -6.300 -2.369 8.088 1.00 95.88 72 ILE A CA 1
ATOM 551 C C . ILE A 1 72 ? -6.655 -1.820 6.699 1.00 95.88 72 ILE A C 1
ATOM 553 O O . ILE A 1 72 ? -5.795 -1.780 5.821 1.00 95.88 72 ILE A O 1
ATOM 557 N N . GLY A 1 73 ? -7.887 -1.344 6.505 1.00 95.50 73 GLY A N 1
ATOM 558 C CA . GLY A 1 73 ? -8.332 -0.685 5.280 1.00 95.50 73 GLY A CA 1
ATOM 559 C C . GLY A 1 73 ? -7.522 0.572 4.978 1.00 95.50 73 GLY A C 1
ATOM 560 O O . GLY A 1 73 ? -7.040 0.731 3.858 1.00 95.50 73 GLY A O 1
ATOM 561 N N . LEU A 1 74 ? -7.279 1.418 5.986 1.00 94.38 74 LEU A N 1
ATOM 562 C CA . LEU A 1 74 ? -6.403 2.587 5.848 1.00 94.38 74 LEU A CA 1
ATOM 563 C C . LEU A 1 74 ? -4.967 2.187 5.475 1.00 94.38 74 LEU A C 1
ATOM 565 O O . LEU A 1 74 ? -4.389 2.758 4.552 1.00 94.38 74 LEU A O 1
ATOM 569 N N . ALA A 1 75 ? -4.396 1.182 6.140 1.00 95.19 75 ALA A N 1
ATOM 570 C CA . ALA A 1 75 ? -3.044 0.711 5.838 1.00 95.19 75 ALA A CA 1
ATOM 571 C C . ALA A 1 75 ? -2.922 0.150 4.411 1.00 95.19 75 ALA A C 1
ATOM 573 O O . ALA A 1 75 ? -1.958 0.453 3.705 1.00 95.19 75 ALA A O 1
ATOM 574 N N . ARG A 1 76 ? -3.918 -0.618 3.956 1.00 96.38 76 ARG A N 1
ATOM 575 C CA . ARG A 1 76 ? -3.988 -1.133 2.581 1.00 96.38 76 ARG A CA 1
ATOM 576 C C . ARG A 1 76 ? -4.151 -0.019 1.554 1.00 96.38 76 ARG A C 1
ATOM 578 O O . ARG A 1 76 ? -3.479 -0.059 0.530 1.00 96.38 76 ARG A O 1
ATOM 585 N N . PHE A 1 77 ? -4.943 1.014 1.842 1.00 95.56 77 PHE A N 1
ATOM 586 C CA . PHE A 1 77 ? -5.037 2.195 0.983 1.00 95.56 77 PHE A CA 1
ATOM 587 C C . PHE A 1 77 ? -3.677 2.887 0.803 1.00 95.56 77 PHE A C 1
ATOM 589 O O . PHE A 1 77 ? -3.271 3.173 -0.324 1.00 95.56 77 PHE A O 1
ATOM 596 N N . PHE A 1 78 ? -2.930 3.110 1.889 1.00 94.00 78 PHE A N 1
ATOM 597 C CA . PHE A 1 78 ? -1.603 3.723 1.790 1.00 94.00 78 PHE A CA 1
ATOM 598 C C . PHE A 1 78 ? -0.589 2.825 1.077 1.00 94.00 78 PHE A C 1
ATOM 600 O O . PHE A 1 78 ? 0.216 3.328 0.292 1.00 94.00 78 PHE A O 1
ATOM 607 N N . ARG A 1 79 ? -0.659 1.501 1.270 1.00 94.88 79 ARG A N 1
ATOM 608 C CA . ARG A 1 79 ? 0.157 0.543 0.511 1.00 94.88 79 ARG A CA 1
ATOM 609 C C . ARG A 1 79 ? -0.166 0.582 -0.984 1.00 94.88 79 ARG A C 1
ATOM 611 O O . ARG A 1 79 ? 0.753 0.637 -1.799 1.00 94.88 79 ARG A O 1
ATOM 618 N N . ALA A 1 80 ? -1.448 0.618 -1.341 1.00 94.19 80 ALA A N 1
ATOM 619 C CA . ALA A 1 80 ? -1.912 0.756 -2.717 1.00 94.19 80 ALA A CA 1
ATOM 620 C C . ALA A 1 80 ? -1.407 2.058 -3.357 1.00 94.19 80 ALA A C 1
ATOM 622 O O . ALA A 1 80 ? -0.838 2.030 -4.447 1.00 94.19 80 ALA A O 1
ATOM 623 N N . TYR A 1 81 ? -1.545 3.188 -2.658 1.00 91.06 81 TYR A N 1
ATOM 624 C CA . TYR A 1 81 ? -1.053 4.486 -3.125 1.00 91.06 81 TYR A CA 1
ATOM 625 C C . TYR A 1 81 ? 0.471 4.499 -3.310 1.00 91.06 81 TYR A C 1
ATOM 627 O O . TYR A 1 81 ? 0.974 4.964 -4.333 1.00 91.06 81 TYR A O 1
ATOM 635 N N . PHE A 1 82 ? 1.210 3.924 -2.358 1.00 89.62 82 PHE A N 1
ATOM 636 C CA . PHE A 1 82 ? 2.657 3.760 -2.456 1.00 89.62 82 PHE A CA 1
ATOM 637 C C . PHE A 1 82 ? 3.043 2.982 -3.722 1.00 89.62 82 PHE A C 1
ATOM 639 O O . PHE A 1 82 ? 3.855 3.461 -4.512 1.00 89.62 82 PHE A O 1
ATOM 646 N N . TYR A 1 83 ? 2.433 1.818 -3.959 1.00 93.12 83 TYR A N 1
ATOM 647 C CA . TYR A 1 83 ? 2.725 1.007 -5.141 1.00 93.12 83 TYR A CA 1
ATOM 648 C C . TYR A 1 83 ? 2.309 1.677 -6.448 1.00 93.12 83 TYR A C 1
ATOM 650 O O . TYR A 1 83 ? 3.051 1.598 -7.427 1.00 93.12 83 TYR A O 1
ATOM 658 N N . PHE A 1 84 ? 1.182 2.387 -6.465 1.00 88.62 84 PHE A N 1
ATOM 659 C CA . PHE A 1 84 ? 0.751 3.168 -7.620 1.00 88.62 84 PHE A CA 1
ATOM 660 C C . PHE A 1 84 ? 1.807 4.205 -8.030 1.00 88.62 84 PHE A C 1
ATOM 662 O O . PHE A 1 84 ? 2.185 4.266 -9.201 1.00 88.62 84 PHE A O 1
ATOM 669 N N . GLU A 1 85 ? 2.357 4.965 -7.078 1.00 85.94 85 GLU A N 1
ATOM 670 C CA . GLU A 1 85 ? 3.414 5.944 -7.361 1.00 85.94 85 GLU A CA 1
ATOM 671 C C . GLU A 1 85 ? 4.695 5.287 -7.903 1.00 85.94 85 GLU A C 1
ATOM 673 O O . GLU A 1 85 ? 5.352 5.840 -8.793 1.00 85.94 85 GLU A O 1
ATOM 678 N N . LYS A 1 86 ? 5.032 4.082 -7.424 1.00 86.19 86 LYS A N 1
ATOM 679 C CA . LYS A 1 86 ? 6.182 3.309 -7.918 1.00 86.19 86 LYS A CA 1
ATOM 680 C C . LYS A 1 86 ? 5.958 2.802 -9.338 1.00 86.19 86 LYS A C 1
ATOM 682 O O . LYS A 1 86 ? 6.808 3.036 -10.195 1.00 86.19 86 LYS A O 1
ATOM 687 N N . VAL A 1 87 ? 4.820 2.165 -9.606 1.00 89.06 87 VAL A N 1
ATOM 688 C CA . VAL A 1 87 ? 4.481 1.640 -10.938 1.00 89.06 87 VAL A CA 1
ATOM 689 C C . VAL A 1 87 ? 4.387 2.773 -11.956 1.00 89.06 87 VAL A C 1
ATOM 691 O O . VAL A 1 87 ? 4.933 2.659 -13.052 1.00 89.06 87 VAL A O 1
ATOM 694 N N . LYS A 1 88 ? 3.780 3.908 -11.586 1.00 85.56 88 LYS A N 1
ATOM 695 C CA . LYS A 1 88 ? 3.691 5.102 -12.441 1.00 85.56 88 LYS A CA 1
ATOM 696 C C . LYS A 1 88 ? 5.066 5.593 -12.900 1.00 85.56 88 LYS A C 1
ATOM 698 O O . LYS A 1 88 ? 5.201 6.058 -14.027 1.00 85.56 88 LYS A O 1
ATOM 703 N N . ARG A 1 89 ? 6.082 5.508 -12.035 1.00 85.69 89 ARG A N 1
ATOM 704 C CA . ARG A 1 89 ? 7.431 6.020 -12.315 1.00 85.69 89 ARG A CA 1
ATOM 705 C C . ARG A 1 89 ? 8.357 4.992 -12.964 1.00 85.69 89 ARG A C 1
ATOM 707 O O . ARG A 1 89 ? 9.135 5.351 -13.840 1.00 85.69 89 ARG A O 1
ATOM 714 N N . TYR A 1 90 ? 8.303 3.744 -12.511 1.00 85.44 90 TYR A N 1
ATOM 715 C CA . TYR A 1 90 ? 9.295 2.715 -12.836 1.00 85.44 90 TYR A CA 1
ATOM 716 C C . TYR A 1 90 ? 8.733 1.563 -13.679 1.00 85.44 90 TYR A C 1
ATOM 718 O O . TYR A 1 90 ? 9.503 0.767 -14.216 1.00 85.44 90 TYR A O 1
ATOM 726 N N . GLY A 1 91 ? 7.409 1.474 -13.824 1.00 90.81 91 GLY A N 1
ATOM 727 C CA . GLY A 1 91 ? 6.737 0.345 -14.456 1.00 90.81 91 GLY A CA 1
ATOM 728 C C . GLY A 1 91 ? 6.767 -0.883 -13.553 1.00 90.81 91 GLY A C 1
ATOM 729 O O . GLY A 1 91 ? 6.004 -0.971 -12.595 1.00 90.81 91 GLY A O 1
ATOM 730 N N . ASP A 1 92 ? 7.643 -1.828 -13.873 1.00 90.75 92 ASP A N 1
ATOM 731 C CA . ASP A 1 92 ? 7.746 -3.102 -13.163 1.00 90.75 92 ASP A CA 1
ATOM 732 C C . ASP A 1 92 ? 8.539 -2.923 -11.862 1.00 90.75 92 ASP A C 1
ATOM 734 O O . ASP A 1 92 ? 9.639 -2.359 -11.852 1.00 90.75 92 ASP A O 1
ATOM 738 N N . VAL A 1 93 ? 7.976 -3.392 -10.749 1.00 91.75 93 VAL A N 1
ATOM 739 C CA . VAL A 1 93 ? 8.520 -3.218 -9.394 1.00 91.75 93 VAL A CA 1
ATOM 740 C C . VAL A 1 93 ? 8.239 -4.466 -8.549 1.00 91.75 93 VAL A C 1
ATOM 742 O O . VAL A 1 93 ? 7.274 -5.170 -8.832 1.00 91.75 93 VAL A O 1
ATOM 745 N N . PRO A 1 94 ? 9.059 -4.788 -7.532 1.00 93.81 94 PRO A N 1
ATOM 746 C CA . PRO A 1 94 ? 8.822 -5.966 -6.702 1.00 93.81 94 PRO A CA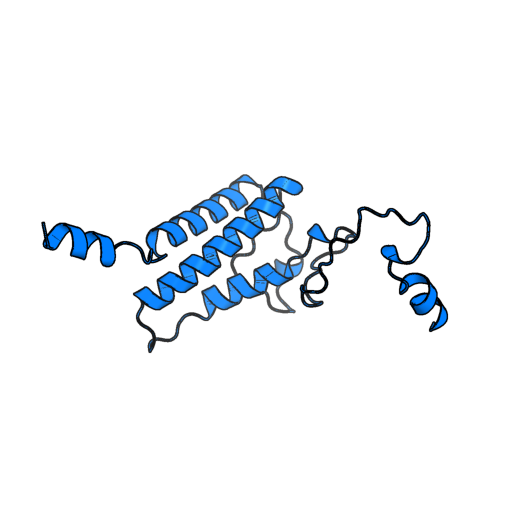 1
ATOM 747 C C . PRO A 1 94 ? 7.583 -5.786 -5.811 1.00 93.81 94 PRO A C 1
ATOM 749 O O . PRO A 1 94 ? 7.485 -4.845 -5.018 1.00 93.81 94 PRO A O 1
ATOM 752 N N . TRP A 1 95 ? 6.641 -6.717 -5.903 1.00 94.69 95 TRP A N 1
ATOM 753 C CA . TRP A 1 95 ? 5.528 -6.849 -4.972 1.00 94.69 95 TRP A CA 1
ATOM 754 C C . TRP A 1 95 ? 5.961 -7.618 -3.721 1.00 94.69 95 TRP A C 1
ATOM 756 O O . TRP A 1 95 ? 6.429 -8.758 -3.810 1.00 94.69 95 TRP A O 1
ATOM 766 N N . ILE A 1 96 ? 5.766 -7.007 -2.552 1.00 93.31 96 ILE A N 1
ATOM 767 C CA . ILE A 1 96 ? 6.116 -7.560 -1.243 1.00 93.31 96 ILE A CA 1
ATOM 768 C C . ILE A 1 96 ? 4.919 -7.357 -0.313 1.00 93.31 96 ILE A C 1
ATOM 770 O O . ILE A 1 96 ? 4.660 -6.259 0.178 1.00 93.31 96 ILE A O 1
ATOM 774 N N . GLY A 1 97 ? 4.170 -8.435 -0.078 1.00 90.31 97 GLY A N 1
ATOM 775 C CA . GLY A 1 97 ? 2.938 -8.423 0.721 1.00 90.31 97 GLY A CA 1
ATOM 776 C C . GLY A 1 97 ? 3.127 -8.693 2.219 1.00 90.31 97 GLY A C 1
ATOM 777 O O . GLY A 1 97 ? 2.133 -8.782 2.938 1.00 90.31 97 GLY A O 1
ATOM 778 N N . LYS A 1 98 ? 4.373 -8.848 2.686 1.00 90.69 98 LYS A N 1
ATOM 779 C CA . LYS A 1 98 ? 4.738 -9.176 4.075 1.00 90.69 98 LYS A CA 1
ATOM 780 C C . LYS A 1 98 ? 5.755 -8.189 4.645 1.00 90.69 98 LYS A C 1
ATOM 782 O O . LYS A 1 98 ? 6.455 -7.511 3.891 1.00 90.69 98 LYS A O 1
ATOM 787 N N . ALA A 1 99 ? 5.829 -8.080 5.971 1.00 89.25 99 ALA A N 1
ATOM 788 C CA . ALA A 1 99 ? 6.935 -7.370 6.598 1.00 89.25 99 ALA A CA 1
ATOM 789 C C . ALA A 1 99 ? 8.206 -8.199 6.395 1.00 89.25 99 ALA A C 1
ATOM 791 O O . ALA A 1 99 ? 8.244 -9.363 6.785 1.00 89.25 99 ALA A O 1
ATOM 792 N N . LEU A 1 100 ? 9.212 -7.606 5.753 1.00 84.12 100 LEU A N 1
ATOM 793 C CA . LEU A 1 100 ? 10.506 -8.256 5.585 1.00 84.12 100 LEU A CA 1
ATOM 794 C C . LEU A 1 100 ? 11.280 -8.244 6.903 1.00 84.12 100 LEU A C 1
ATOM 796 O O . LEU A 1 100 ? 11.270 -7.241 7.637 1.00 84.12 100 LEU A O 1
ATOM 800 N N . ASP A 1 101 ? 11.964 -9.354 7.148 1.00 82.06 101 ASP A N 1
ATOM 801 C CA . ASP A 1 101 ? 13.024 -9.473 8.142 1.00 82.06 101 ASP A CA 1
ATOM 802 C C . ASP A 1 101 ? 14.399 -9.273 7.481 1.00 82.06 101 ASP A C 1
ATOM 804 O O . ASP A 1 101 ? 14.519 -9.286 6.256 1.00 82.06 101 ASP A O 1
ATOM 808 N N . VAL A 1 102 ? 15.438 -9.075 8.288 1.00 82.25 102 VAL A N 1
ATOM 809 C CA . VAL A 1 102 ? 16.814 -8.801 7.842 1.00 82.25 102 VAL A CA 1
ATOM 810 C C . VAL A 1 102 ? 17.418 -9.977 7.066 1.00 82.25 102 VAL A C 1
ATOM 812 O O . VAL A 1 102 ? 18.258 -9.768 6.198 1.00 82.25 102 VAL A O 1
ATOM 815 N N . GLU A 1 103 ? 16.950 -11.197 7.330 1.00 83.62 103 GLU A N 1
ATOM 816 C CA . GLU A 1 103 ? 17.422 -12.429 6.683 1.00 83.62 103 GLU A CA 1
ATOM 817 C C . GLU A 1 103 ? 16.478 -12.926 5.570 1.00 83.62 103 GLU A C 1
ATOM 819 O O . GLU A 1 103 ? 16.624 -14.044 5.072 1.00 83.62 103 GLU A O 1
ATOM 824 N N . ASP A 1 104 ? 15.468 -12.137 5.187 1.00 82.00 104 ASP A N 1
ATOM 825 C CA . ASP A 1 104 ? 14.466 -12.573 4.213 1.00 82.00 104 ASP A CA 1
ATOM 826 C C . ASP A 1 104 ? 15.060 -12.612 2.790 1.00 82.00 104 ASP A C 1
ATOM 828 O O . ASP A 1 104 ? 15.531 -11.582 2.298 1.00 82.00 104 ASP A O 1
ATOM 832 N N . PRO A 1 105 ? 15.017 -13.751 2.069 1.00 84.88 105 PRO A N 1
ATOM 833 C CA . PRO A 1 105 ? 15.523 -13.824 0.697 1.00 84.88 105 PRO A CA 1
ATOM 834 C C . PRO A 1 105 ? 14.812 -12.849 -0.254 1.00 84.88 105 PRO A C 1
ATOM 836 O O . PRO A 1 105 ? 15.398 -12.429 -1.255 1.00 84.88 105 PRO A O 1
ATOM 839 N N . ASP A 1 106 ? 13.584 -12.429 0.075 1.00 82.88 106 ASP A N 1
ATOM 840 C CA . ASP A 1 106 ? 12.832 -11.451 -0.709 1.00 82.88 106 ASP A CA 1
ATOM 841 C C . ASP A 1 106 ? 13.452 -10.037 -0.678 1.00 82.88 106 ASP A C 1
ATOM 843 O O . ASP A 1 106 ? 13.066 -9.187 -1.484 1.00 82.88 106 ASP A O 1
ATOM 847 N N . LEU A 1 107 ? 14.459 -9.780 0.171 1.00 82.75 107 LEU A N 1
ATOM 848 C CA . LEU A 1 107 ? 15.274 -8.554 0.131 1.00 82.75 107 LEU A CA 1
ATOM 849 C C . LEU A 1 107 ? 15.945 -8.330 -1.231 1.00 82.75 107 LEU A C 1
ATOM 851 O O . LEU A 1 107 ? 16.180 -7.186 -1.623 1.00 82.75 107 LEU A O 1
ATOM 855 N N . TYR A 1 108 ? 16.225 -9.412 -1.962 1.00 83.50 108 TYR A N 1
ATOM 856 C CA . TYR A 1 108 ? 16.859 -9.385 -3.283 1.00 83.50 108 TYR A CA 1
ATOM 857 C C . TYR A 1 108 ? 15.901 -9.805 -4.405 1.00 83.50 108 TYR A C 1
ATOM 859 O O . TYR A 1 108 ? 16.339 -10.174 -5.498 1.00 83.5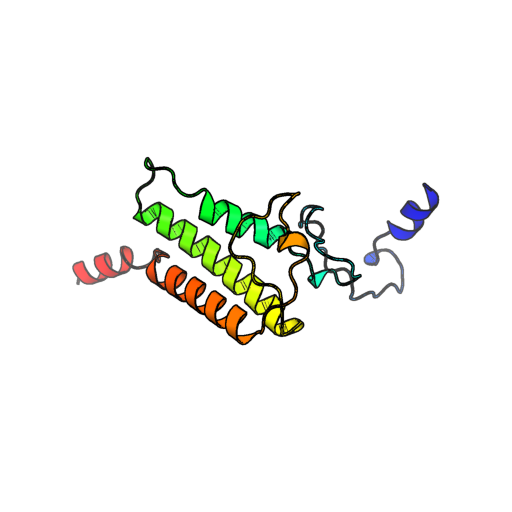0 108 TYR A O 1
ATOM 867 N N . LYS A 1 109 ? 14.589 -9.768 -4.144 1.00 85.44 109 LYS A N 1
ATOM 868 C CA . LYS A 1 109 ? 13.565 -10.205 -5.093 1.00 85.44 109 LYS A CA 1
ATOM 869 C C . LYS A 1 109 ? 13.630 -9.395 -6.402 1.00 85.44 109 LYS A C 1
ATOM 871 O O . LYS A 1 109 ? 13.719 -8.163 -6.356 1.00 85.44 109 LYS A O 1
ATOM 876 N N . PRO A 1 110 ? 13.550 -10.050 -7.580 1.00 90.62 110 PRO A N 1
ATOM 877 C CA . PRO A 1 110 ? 13.455 -9.347 -8.854 1.00 90.62 110 PRO A CA 1
ATOM 878 C C . PRO A 1 110 ? 12.125 -8.588 -8.987 1.00 90.62 110 PRO A C 1
ATOM 880 O O . PRO A 1 110 ? 11.181 -8.786 -8.223 1.00 90.62 110 PRO A O 1
ATOM 883 N N . ARG A 1 111 ? 12.047 -7.703 -9.985 1.00 92.75 111 ARG A N 1
ATOM 884 C CA . ARG A 1 111 ? 10.829 -6.940 -10.293 1.00 92.75 111 ARG A CA 1
ATOM 885 C C . ARG A 1 111 ? 9.724 -7.871 -10.797 1.00 92.75 111 ARG A C 1
ATOM 887 O O . ARG A 1 111 ? 9.992 -8.747 -11.615 1.00 92.75 111 ARG A O 1
ATOM 894 N N . ASP A 1 112 ? 8.494 -7.628 -10.357 1.00 94.12 112 ASP A N 1
ATOM 895 C CA . ASP A 1 112 ? 7.302 -8.293 -10.878 1.00 94.12 112 ASP A CA 1
ATOM 896 C C . ASP A 1 112 ? 6.677 -7.461 -12.007 1.00 94.12 112 ASP A C 1
ATOM 898 O O . ASP A 1 112 ? 6.839 -6.233 -12.032 1.00 94.12 112 ASP A O 1
ATOM 902 N N . PRO A 1 113 ? 5.935 -8.092 -12.934 1.00 96.31 113 PRO A N 1
ATOM 903 C CA . PRO A 1 113 ? 5.244 -7.365 -13.989 1.00 96.31 113 PRO A CA 1
ATOM 904 C C . PRO A 1 113 ? 4.233 -6.382 -13.395 1.00 96.31 113 PRO A C 1
ATOM 906 O O . PRO A 1 113 ? 3.490 -6.717 -12.468 1.00 96.31 113 PRO A O 1
ATOM 909 N N . ARG A 1 114 ? 4.137 -5.182 -13.981 1.00 93.75 114 ARG A N 1
ATOM 910 C CA . ARG A 1 114 ? 3.207 -4.138 -13.521 1.00 93.75 114 ARG A CA 1
ATOM 911 C C . ARG A 1 114 ? 1.761 -4.611 -13.389 1.00 93.75 114 ARG A C 1
ATOM 913 O O . ARG A 1 114 ? 1.040 -4.082 -12.557 1.00 93.75 114 ARG A O 1
ATOM 920 N N . THR A 1 115 ? 1.326 -5.568 -14.210 1.00 96.06 115 THR A N 1
ATOM 921 C CA . THR A 1 115 ? -0.040 -6.104 -14.170 1.00 96.06 115 THR A CA 1
ATOM 922 C C . THR A 1 115 ? -0.304 -6.791 -12.837 1.00 96.06 115 THR A C 1
ATOM 924 O O . THR A 1 115 ? -1.240 -6.412 -12.150 1.00 96.06 115 THR A O 1
ATOM 927 N N . LEU A 1 116 ? 0.601 -7.672 -12.399 1.00 97.06 116 LEU A N 1
ATOM 928 C CA . LEU A 1 116 ? 0.521 -8.349 -11.102 1.00 97.06 116 LEU A CA 1
ATOM 929 C C . LEU A 1 116 ? 0.530 -7.350 -9.940 1.00 97.06 116 LEU A C 1
ATOM 931 O O . LEU A 1 116 ? -0.249 -7.473 -8.991 1.00 97.06 116 LEU A O 1
ATOM 935 N N . VAL A 1 117 ? 1.400 -6.339 -10.013 1.00 96.50 117 VAL A N 1
ATOM 936 C CA . VAL A 1 117 ? 1.466 -5.294 -8.983 1.00 96.50 117 VAL A CA 1
ATOM 937 C C . VAL A 1 117 ? 0.149 -4.514 -8.931 1.00 96.50 117 VAL A C 1
ATOM 939 O O . VAL A 1 117 ? -0.393 -4.304 -7.850 1.00 96.50 117 VAL A O 1
ATOM 942 N N . MET A 1 118 ? -0.400 -4.122 -10.082 1.00 96.25 118 MET A N 1
ATOM 943 C CA . MET A 1 118 ? -1.649 -3.360 -10.154 1.00 96.25 118 MET A CA 1
ATOM 944 C C . MET A 1 118 ? -2.883 -4.186 -9.772 1.00 96.25 118 MET A C 1
ATOM 946 O O . MET A 1 118 ? -3.795 -3.634 -9.159 1.00 96.25 118 MET A O 1
ATOM 950 N N . ASP A 1 119 ? -2.894 -5.493 -10.037 1.00 97.88 119 ASP A N 1
ATOM 951 C CA . ASP A 1 119 ? -3.927 -6.411 -9.539 1.00 97.88 119 ASP A CA 1
ATOM 952 C C . ASP A 1 119 ? -3.916 -6.456 -8.003 1.00 97.88 119 ASP A C 1
ATOM 954 O O . ASP A 1 119 ? -4.960 -6.433 -7.349 1.00 97.88 119 ASP A O 1
ATOM 958 N N . SER A 1 120 ? -2.721 -6.435 -7.410 1.00 97.00 120 SER A N 1
ATOM 959 C CA . SER A 1 120 ? -2.552 -6.400 -5.955 1.00 97.00 120 SER A CA 1
ATOM 960 C C . SER A 1 120 ? -2.964 -5.049 -5.353 1.00 97.00 120 SER A C 1
ATOM 962 O O . SER A 1 120 ? -3.628 -5.004 -4.317 1.00 97.00 120 SER A O 1
ATOM 964 N N . VAL A 1 121 ? -2.643 -3.940 -6.031 1.00 96.56 121 VAL A N 1
ATOM 965 C CA . VAL A 1 121 ? -3.123 -2.590 -5.684 1.00 96.56 121 VAL A CA 1
ATOM 966 C C . VAL A 1 121 ? -4.650 -2.538 -5.717 1.00 96.56 121 VAL A C 1
ATOM 968 O O . VAL A 1 121 ? -5.263 -2.012 -4.790 1.00 96.56 121 VAL A O 1
ATOM 971 N N . LEU A 1 122 ? -5.279 -3.117 -6.742 1.00 97.06 122 LEU A N 1
ATOM 972 C CA . LEU A 1 122 ? -6.734 -3.178 -6.853 1.00 97.06 122 LEU A CA 1
ATOM 973 C C . LEU A 1 122 ? -7.355 -3.970 -5.695 1.00 97.06 122 LEU A C 1
ATOM 975 O O . LEU A 1 122 ? -8.336 -3.520 -5.107 1.00 97.06 122 LEU A O 1
ATOM 979 N N . ALA A 1 123 ? -6.768 -5.109 -5.320 1.00 97.88 123 ALA A N 1
ATOM 980 C CA . ALA A 1 123 ? -7.229 -5.894 -4.176 1.00 97.88 123 ALA A CA 1
ATOM 981 C C . ALA A 1 123 ? -7.157 -5.108 -2.852 1.00 97.88 123 ALA A C 1
ATOM 983 O O . ALA A 1 123 ? -8.059 -5.205 -2.016 1.00 97.88 123 ALA A O 1
ATOM 984 N N . ASP A 1 124 ? -6.113 -4.300 -2.663 1.00 97.44 124 ASP A N 1
ATOM 985 C CA . ASP A 1 124 ? -5.987 -3.424 -1.498 1.00 97.44 124 ASP A CA 1
ATOM 986 C C . ASP A 1 124 ? -7.015 -2.293 -1.488 1.00 97.44 124 ASP A C 1
ATOM 988 O O . ASP A 1 124 ? -7.596 -2.014 -0.437 1.00 97.44 124 ASP A O 1
ATOM 992 N N . LEU A 1 125 ? -7.275 -1.678 -2.643 1.00 96.44 125 LEU A N 1
ATOM 993 C CA . LEU A 1 125 ? -8.293 -0.637 -2.780 1.00 96.44 125 LEU A CA 1
ATOM 994 C C . LEU A 1 125 ? -9.705 -1.185 -2.552 1.00 96.44 125 LEU A C 1
ATOM 996 O O . LEU A 1 125 ? -10.475 -0.553 -1.836 1.00 96.44 125 LEU A O 1
ATOM 1000 N N . ASN A 1 126 ? -10.028 -2.368 -3.078 1.00 97.62 126 ASN A N 1
ATOM 1001 C CA . ASN A 1 126 ? -11.322 -3.015 -2.839 1.00 97.62 126 ASN A CA 1
ATOM 1002 C C . ASN A 1 126 ? -11.542 -3.266 -1.343 1.00 97.62 126 ASN A C 1
ATOM 1004 O O . ASN A 1 126 ? -12.560 -2.855 -0.789 1.00 97.62 126 ASN A O 1
ATOM 1008 N N . PHE A 1 127 ? -10.544 -3.839 -0.659 1.00 96.19 127 PHE A N 1
ATOM 1009 C CA . PHE A 1 127 ? -10.619 -4.036 0.788 1.00 96.19 127 PHE A CA 1
ATOM 1010 C C . PHE A 1 127 ? -10.791 -2.705 1.534 1.00 96.19 127 PHE A C 1
ATOM 1012 O O . PHE A 1 127 ? -11.589 -2.611 2.466 1.00 96.19 127 PHE A O 1
ATOM 1019 N N . ALA A 1 128 ? -10.046 -1.669 1.142 1.00 94.75 128 ALA A N 1
ATOM 1020 C CA . ALA A 1 128 ? -10.147 -0.348 1.748 1.00 94.75 128 ALA A CA 1
ATOM 1021 C C . ALA A 1 128 ? -11.552 0.254 1.573 1.00 94.75 128 ALA A C 1
ATOM 1023 O O . ALA A 1 128 ? -12.129 0.744 2.542 1.00 94.75 128 ALA A O 1
ATOM 1024 N N . CYS A 1 129 ? -12.136 0.162 0.378 1.00 93.94 129 CYS A N 1
ATOM 1025 C CA . CYS A 1 129 ? -13.494 0.631 0.101 1.00 93.94 129 CYS A CA 1
ATOM 1026 C C . CYS A 1 129 ? -14.556 -0.093 0.936 1.00 93.94 129 CYS A C 1
ATOM 1028 O O . CYS A 1 129 ? -15.510 0.539 1.381 1.00 93.94 129 CYS A O 1
ATOM 1030 N N . GLU A 1 130 ? -14.391 -1.394 1.169 1.00 94.44 130 GLU A N 1
ATOM 1031 C CA . GLU A 1 130 ? -15.342 -2.196 1.945 1.00 94.44 130 GLU A CA 1
ATOM 1032 C C . GLU A 1 130 ? -15.254 -1.948 3.458 1.00 94.44 130 GLU A C 1
ATOM 1034 O O . GLU A 1 130 ? -16.249 -2.089 4.166 1.00 94.44 130 GLU A O 1
ATOM 1039 N N . ASN A 1 131 ? -14.072 -1.585 3.969 1.00 93.62 131 ASN A N 1
ATOM 1040 C CA . ASN A 1 131 ? -13.797 -1.595 5.409 1.00 93.62 131 ASN A CA 1
ATOM 1041 C C . ASN A 1 131 ? -13.551 -0.206 6.021 1.00 93.62 131 ASN A C 1
ATOM 1043 O O . ASN A 1 131 ? -13.658 -0.046 7.240 1.00 93.62 131 ASN A O 1
ATOM 1047 N N . ILE A 1 132 ? -13.246 0.826 5.226 1.00 92.38 132 ILE A N 1
ATOM 1048 C CA . ILE A 1 132 ? -13.074 2.186 5.750 1.00 92.38 132 ILE A CA 1
ATOM 1049 C C . ILE A 1 132 ? -14.447 2.799 6.060 1.00 92.38 132 ILE A C 1
ATOM 1051 O O . ILE A 1 132 ? -15.177 3.252 5.182 1.00 92.38 132 ILE A O 1
ATOM 1055 N N . ILE A 1 133 ? -14.773 2.866 7.350 1.00 86.50 133 ILE A N 1
ATOM 1056 C CA . ILE A 1 133 ? -15.934 3.588 7.872 1.00 86.50 133 ILE A CA 1
ATOM 1057 C C . ILE A 1 133 ? -15.853 5.074 7.485 1.00 86.50 133 ILE A C 1
ATOM 1059 O O . ILE A 1 133 ? -14.969 5.806 7.933 1.00 86.50 133 ILE A O 1
ATOM 1063 N N . LEU A 1 134 ? -16.813 5.543 6.688 1.00 71.81 134 LEU A N 1
ATOM 1064 C CA . LEU A 1 134 ? -17.005 6.967 6.432 1.00 71.81 134 LEU A CA 1
ATOM 1065 C C . LEU A 1 134 ? -17.778 7.583 7.601 1.00 71.81 134 LEU A C 1
ATOM 1067 O O . LEU A 1 134 ? -18.939 7.249 7.834 1.00 71.81 134 LEU A O 1
ATOM 1071 N N . LEU A 1 135 ? -17.174 8.553 8.290 1.00 61.06 135 LEU A N 1
ATOM 1072 C CA . LEU A 1 135 ? -17.774 9.312 9.404 1.00 61.06 135 LEU A CA 1
ATOM 1073 C C . LEU A 1 135 ? -19.011 10.159 9.023 1.00 61.06 135 LEU A C 1
ATOM 1075 O O . LEU A 1 135 ? -19.463 11.003 9.791 1.00 61.06 135 LEU A O 1
ATOM 1079 N N . ARG A 1 136 ? -19.599 9.953 7.842 1.00 58.06 136 ARG A N 1
ATOM 1080 C CA . ARG A 1 136 ? -20.652 10.801 7.279 1.00 58.06 136 ARG A CA 1
ATOM 1081 C C . ARG A 1 136 ? -21.942 10.039 6.973 1.00 58.06 136 ARG A C 1
ATOM 1083 O O . ARG A 1 136 ? -22.542 10.269 5.932 1.00 58.06 136 ARG A O 1
ATOM 1090 N N . LEU A 1 137 ? -22.392 9.151 7.859 1.00 55.09 137 LEU A N 1
ATOM 1091 C CA . LEU A 1 137 ? -23.723 8.536 7.708 1.00 55.09 137 LEU A CA 1
ATOM 1092 C C . LEU A 1 137 ? -24.611 8.596 8.958 1.00 55.09 137 LEU A C 1
ATOM 1094 O O . LEU A 1 137 ? -25.828 8.598 8.809 1.00 55.09 137 LEU A O 1
ATOM 1098 N N . GLN A 1 138 ? -24.066 8.789 10.164 1.00 56.28 138 GLN A N 1
ATOM 1099 C CA . GLN A 1 138 ? -24.910 8.986 11.354 1.00 56.28 138 GLN A CA 1
ATOM 1100 C C . GLN A 1 138 ? -25.626 10.343 11.372 1.00 56.28 138 GLN A C 1
ATOM 1102 O O . GLN A 1 138 ? -26.791 10.404 11.748 1.00 56.28 138 GLN A O 1
ATOM 1107 N N . LEU A 1 139 ? -24.989 11.417 10.892 1.00 58.53 139 LEU A N 1
ATOM 1108 C CA . LEU A 1 139 ? -25.623 12.744 10.836 1.00 58.53 139 LEU A CA 1
ATOM 1109 C C . LEU A 1 139 ? -26.698 12.852 9.742 1.00 58.53 139 LEU A C 1
ATOM 1111 O O . LEU A 1 139 ? -27.722 13.492 9.954 1.00 58.53 139 LEU A O 1
ATOM 1115 N N . LEU A 1 140 ? -26.498 12.210 8.587 1.00 63.53 140 LEU A N 1
ATOM 1116 C CA . LEU A 1 140 ? -27.462 12.252 7.480 1.00 63.53 140 LEU A CA 1
ATOM 1117 C C . LEU A 1 140 ? -28.718 11.417 7.766 1.00 63.53 140 LEU A C 1
ATOM 1119 O O . LEU A 1 140 ? -29.814 11.845 7.413 1.00 63.53 140 LEU A O 1
ATOM 1123 N N . LEU A 1 141 ? -28.585 10.281 8.460 1.00 63.50 141 LEU A N 1
ATOM 1124 C CA . LEU A 1 141 ? -29.740 9.503 8.919 1.00 63.50 141 LEU A CA 1
ATOM 1125 C C . LEU A 1 141 ? -30.556 10.256 9.980 1.00 63.50 141 LEU A C 1
ATOM 1127 O O . LEU A 1 141 ? -31.779 10.248 9.906 1.00 63.50 141 LEU A O 1
ATOM 1131 N N . LEU A 1 142 ? -29.909 10.978 10.901 1.00 63.09 142 LEU A N 1
ATOM 1132 C CA . LEU A 1 142 ? -30.599 11.780 11.922 1.00 63.09 142 LEU A CA 1
ATOM 1133 C C . LEU A 1 142 ? -31.383 12.954 11.308 1.00 63.09 142 LEU A C 1
ATOM 1135 O O . LEU A 1 142 ? -32.498 13.238 11.730 1.00 63.09 142 LEU A O 1
ATOM 1139 N N . ILE A 1 143 ? -30.841 13.599 10.268 1.00 67.25 143 ILE A N 1
ATOM 1140 C CA . ILE A 1 143 ? -31.527 14.692 9.555 1.00 67.25 143 ILE A CA 1
ATOM 1141 C C . ILE A 1 143 ? -32.722 14.174 8.736 1.00 67.25 143 ILE A C 1
ATOM 1143 O O . ILE A 1 143 ? -33.729 14.870 8.627 1.00 67.25 143 ILE A O 1
ATOM 1147 N N . LEU A 1 144 ? -32.643 12.961 8.178 1.00 66.12 144 LEU A N 1
ATOM 1148 C CA . LEU A 1 144 ? -33.748 12.352 7.425 1.00 66.12 144 LEU A CA 1
ATOM 1149 C C . LEU A 1 144 ? -34.808 11.685 8.312 1.00 66.12 144 LEU A C 1
ATOM 1151 O O . LEU A 1 144 ? -35.936 11.527 7.865 1.00 66.12 144 LEU A O 1
ATOM 1155 N N . GLN A 1 145 ? -34.480 11.320 9.554 1.00 68.69 145 GLN A N 1
ATOM 1156 C CA . GLN A 1 145 ? -35.446 10.790 10.528 1.00 68.69 145 GLN A CA 1
ATOM 1157 C C . GLN A 1 145 ? -36.257 11.882 11.251 1.00 68.69 145 GLN A C 1
ATOM 1159 O O . GLN A 1 145 ? -37.229 11.561 11.927 1.00 68.69 145 GLN A O 1
ATOM 1164 N N . TYR A 1 146 ? -35.879 13.156 11.104 1.00 58.59 146 TYR A N 1
ATOM 1165 C CA . TYR A 1 146 ? -36.567 14.320 11.687 1.00 58.59 146 TYR A CA 1
ATOM 1166 C C . TYR A 1 146 ? -37.320 15.178 10.653 1.00 58.59 146 TYR A C 1
ATOM 1168 O O . TYR A 1 146 ? -37.671 16.326 10.937 1.00 58.59 146 TYR A O 1
ATOM 1176 N N . ARG A 1 147 ? -37.571 14.639 9.458 1.00 58.47 147 ARG A N 1
ATOM 1177 C CA . ARG A 1 147 ? -38.374 15.272 8.406 1.00 58.47 147 ARG A CA 1
ATOM 1178 C C . ARG A 1 147 ? -39.576 14.411 8.057 1.00 58.47 147 ARG A C 1
ATOM 1180 O O . ARG A 1 147 ? -40.597 15.018 7.671 1.00 58.47 147 ARG A O 1
#

Radius of gyration: 21.11 Å; chains: 1; bounding box: 75×49×37 Å